Protein AF-A0A7K2MP38-F1 (afdb_monomer_lite)

Secondary structure (DSSP, 8-state):
--TTHHHHHHHHHHHHHHTT---------HHHHHHHHTTT--S-------GGGG---HHHHHHHHHSSHIIIIIS--TT-HHHHHHHHHHHHHHH---HHHHHHHHHHHHHHHHHH-SS--S----------TTTEES----SSSS---TTPEE-

pLDDT: mean 95.08, std 5.21, range [55.84, 98.88]

Foldseek 3Di:
DFPCLVVCPVVVQVVCVVVPHHDDDDDDDPVVVVVCQLVVNDDDDDGDDFQCVVPDDLLSVCCVCLNPDNCVRGLVVPPDPLSVLLVVLSVVLVVDPDPVVSVVSSVVSVVSCVVVPSDDDPDDDADDDDDDPQQKPPFDDDRTPDGDCVVIDGD

Structure (mmCIF, N/CA/C/O backbone):
data_AF-A0A7K2MP38-F1
#
_entry.id   AF-A0A7K2MP38-F1
#
loop_
_atom_site.group_PDB
_atom_site.id
_atom_site.type_symbol
_atom_site.label_atom_id
_atom_site.label_alt_id
_atom_site.label_comp_id
_atom_site.label_asym_id
_atom_site.label_entity_id
_atom_site.label_seq_id
_atom_site.pdbx_PDB_ins_code
_atom_site.Cartn_x
_atom_site.Cartn_y
_atom_site.Cartn_z
_atom_site.occupancy
_atom_site.B_iso_or_equiv
_atom_site.auth_seq_id
_atom_site.auth_comp_id
_atom_site.auth_asym_id
_atom_site.auth_atom_id
_atom_site.pdbx_PDB_model_num
ATOM 1 N N . ASP A 1 1 ? -3.062 -3.149 -18.216 1.00 55.84 1 ASP A N 1
ATOM 2 C CA . ASP A 1 1 ? -2.591 -3.907 -17.043 1.00 55.84 1 ASP A CA 1
ATOM 3 C C . ASP A 1 1 ? -3.648 -4.092 -15.947 1.00 55.84 1 ASP A C 1
ATOM 5 O O . ASP A 1 1 ? -3.581 -5.069 -15.226 1.00 55.84 1 ASP A O 1
ATOM 9 N N . ASN A 1 2 ? -4.683 -3.245 -15.848 1.00 67.12 2 ASN A N 1
ATOM 10 C CA . ASN A 1 2 ? -5.680 -3.345 -14.761 1.00 67.12 2 ASN A CA 1
ATOM 11 C C . ASN A 1 2 ? -6.979 -4.084 -15.148 1.00 67.12 2 ASN A C 1
ATOM 13 O O . ASN A 1 2 ? -7.933 -4.102 -14.379 1.00 67.12 2 ASN A O 1
ATOM 17 N N . GLY A 1 3 ? -7.046 -4.667 -16.352 1.00 77.25 3 GLY A N 1
ATOM 18 C CA . GLY A 1 3 ? -8.266 -5.297 -16.881 1.00 77.25 3 GLY A CA 1
ATOM 19 C C . GLY A 1 3 ? -8.730 -6.519 -16.086 1.00 77.25 3 GLY A C 1
ATOM 20 O O . GLY A 1 3 ? -9.930 -6.697 -15.917 1.00 77.25 3 GLY A O 1
ATOM 21 N N . TRP A 1 4 ? -7.787 -7.275 -15.515 1.00 86.31 4 TRP A N 1
ATOM 22 C CA . TRP A 1 4 ? -8.050 -8.468 -14.699 1.00 86.31 4 TRP A CA 1
ATOM 23 C C . TRP A 1 4 ? -8.882 -8.177 -13.441 1.00 86.31 4 TRP A C 1
ATOM 25 O O . TRP A 1 4 ? -9.513 -9.080 -12.902 1.00 86.31 4 TRP A O 1
ATOM 35 N N . VAL A 1 5 ? -8.932 -6.918 -12.984 1.00 86.38 5 VAL A N 1
ATOM 36 C CA . VAL A 1 5 ? -9.778 -6.510 -11.850 1.00 86.38 5 VAL A CA 1
ATOM 37 C C . VAL A 1 5 ? -11.259 -6.738 -12.167 1.00 86.38 5 VAL A C 1
ATOM 39 O O . VAL A 1 5 ? -12.026 -7.143 -11.297 1.00 86.38 5 VAL A O 1
ATOM 42 N N . LYS A 1 6 ? -11.659 -6.555 -13.432 1.00 86.38 6 LYS A N 1
ATOM 43 C CA . LYS A 1 6 ? -13.030 -6.827 -13.884 1.00 86.38 6 LYS A CA 1
ATOM 44 C C . LYS A 1 6 ? -13.379 -8.313 -13.827 1.00 86.38 6 LYS A C 1
ATOM 46 O O . LYS A 1 6 ? -14.544 -8.634 -13.627 1.00 86.38 6 LYS A O 1
ATOM 51 N N . ASP A 1 7 ? -12.383 -9.184 -13.964 1.00 90.25 7 ASP A N 1
ATOM 52 C CA . ASP A 1 7 ? -12.567 -10.635 -13.940 1.00 90.25 7 ASP A CA 1
ATOM 53 C C . ASP A 1 7 ? -12.664 -11.167 -12.500 1.00 90.25 7 ASP A C 1
ATOM 55 O O . ASP A 1 7 ? -13.377 -12.134 -12.248 1.00 90.25 7 ASP A O 1
ATOM 59 N N . ILE A 1 8 ? -11.997 -10.519 -11.532 1.00 91.94 8 ILE A N 1
ATOM 60 C CA . ILE A 1 8 ? -12.050 -10.923 -10.114 1.00 91.94 8 ILE A CA 1
ATOM 61 C C . ILE A 1 8 ? -13.222 -10.310 -9.337 1.00 91.94 8 ILE A C 1
ATOM 63 O O . ILE A 1 8 ? -13.670 -10.899 -8.356 1.00 91.94 8 ILE A O 1
ATOM 67 N N . ALA A 1 9 ? -13.738 -9.146 -9.746 1.00 92.94 9 ALA A N 1
ATOM 68 C CA . ALA A 1 9 ? -14.809 -8.462 -9.017 1.00 92.94 9 ALA A CA 1
ATOM 69 C C . ALA A 1 9 ? -16.097 -9.309 -8.870 1.00 92.94 9 ALA A C 1
ATOM 71 O O . ALA A 1 9 ? -16.656 -9.328 -7.770 1.00 92.94 9 ALA A O 1
ATOM 72 N N . PRO A 1 10 ? -16.554 -10.067 -9.893 1.00 94.94 10 PRO A N 1
ATOM 73 C CA . PRO A 1 10 ? -17.668 -11.003 -9.738 1.00 94.94 10 PRO A CA 1
ATOM 74 C C . PRO A 1 10 ? -17.406 -12.091 -8.691 1.00 94.94 10 PRO A C 1
ATOM 76 O O . PRO A 1 10 ? -18.291 -12.374 -7.892 1.00 94.94 10 PRO A O 1
ATOM 79 N N . LEU A 1 11 ? -16.183 -12.631 -8.621 1.00 95.75 11 LEU A N 1
ATOM 80 C CA . LEU A 1 11 ? -15.812 -13.667 -7.646 1.00 95.75 11 LEU A CA 1
ATOM 81 C C . LEU A 1 11 ? -15.851 -13.141 -6.204 1.00 95.75 11 LEU A C 1
ATOM 83 O O . LEU A 1 11 ? -16.293 -13.844 -5.293 1.00 95.75 11 LEU A O 1
ATOM 87 N N . ILE A 1 12 ? -15.421 -11.891 -5.991 1.00 95.44 12 ILE A N 1
ATOM 88 C CA . ILE A 1 12 ? -15.531 -11.218 -4.687 1.00 95.44 12 ILE A CA 1
ATOM 89 C C . ILE A 1 12 ? -17.006 -11.063 -4.305 1.00 95.44 12 ILE A C 1
ATOM 91 O O . ILE A 1 12 ? -17.394 -11.450 -3.204 1.00 95.44 12 ILE A O 1
ATOM 95 N N . LYS A 1 13 ? -17.841 -10.567 -5.230 1.00 96.31 13 LYS A N 1
ATOM 96 C CA . LYS A 1 13 ? -19.287 -10.426 -5.010 1.00 96.31 13 LYS A CA 1
ATOM 97 C C . LYS A 1 13 ? -19.950 -11.765 -4.670 1.00 96.31 13 LYS A C 1
ATOM 99 O O . LYS A 1 13 ? -20.747 -11.823 -3.741 1.00 96.31 13 LYS A O 1
ATOM 104 N N . GLU A 1 14 ? -19.640 -12.829 -5.406 1.00 96.94 14 GLU A N 1
ATOM 105 C CA . GLU A 1 14 ? -20.179 -14.171 -5.151 1.00 96.94 14 GLU A CA 1
ATOM 106 C C . GLU A 1 14 ? -19.773 -14.690 -3.767 1.00 96.94 14 GLU A C 1
ATOM 108 O O . GLU A 1 14 ? -20.604 -15.227 -3.034 1.00 96.94 14 GLU A O 1
ATOM 113 N N . SER A 1 15 ? -18.517 -14.466 -3.374 1.00 97.31 15 SER A N 1
ATOM 114 C CA . SER A 1 15 ? -18.005 -14.862 -2.057 1.00 97.31 15 SER A CA 1
ATOM 115 C C . SER A 1 15 ? -18.685 -14.098 -0.915 1.00 97.31 15 SER A C 1
ATOM 117 O O . SER A 1 15 ? -19.000 -14.683 0.117 1.00 97.31 15 SER A O 1
ATOM 119 N N . TRP A 1 16 ? -18.957 -12.804 -1.100 1.00 97.62 16 TRP A N 1
ATOM 120 C CA . TRP A 1 16 ? -19.726 -11.992 -0.152 1.00 97.62 16 TRP A CA 1
ATOM 121 C C . TRP A 1 16 ? -21.186 -12.440 -0.053 1.00 97.62 16 TRP A C 1
ATOM 123 O O . TRP A 1 16 ? -21.701 -12.615 1.053 1.00 97.62 16 TRP A O 1
ATOM 133 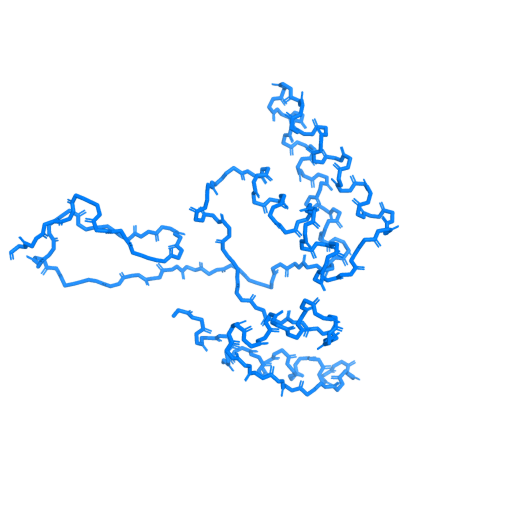N N . ALA A 1 17 ? -21.828 -12.735 -1.186 1.00 97.88 17 ALA A N 1
ATOM 134 C CA . ALA A 1 17 ? -23.193 -13.252 -1.200 1.00 97.88 17 ALA A CA 1
ATOM 135 C C . ALA A 1 17 ? -23.307 -14.584 -0.437 1.00 97.88 17 ALA A C 1
ATOM 137 O O . ALA A 1 17 ? -24.279 -14.797 0.289 1.00 97.88 17 ALA A O 1
ATOM 138 N N . ALA A 1 18 ? -22.292 -15.452 -0.528 1.00 98.25 18 ALA A N 1
ATOM 139 C CA . ALA A 1 18 ? -22.246 -16.725 0.194 1.00 98.25 18 ALA A CA 1
ATOM 140 C C . ALA A 1 18 ? -22.221 -16.575 1.729 1.00 98.25 18 ALA A C 1
ATOM 142 O O . ALA A 1 18 ? -22.606 -17.507 2.435 1.00 98.25 18 ALA A O 1
ATOM 143 N N . VAL A 1 19 ? -21.810 -15.412 2.246 1.00 97.81 19 VAL A N 1
ATOM 144 C CA . VAL A 1 19 ? -21.834 -15.080 3.683 1.00 97.81 19 VAL A CA 1
ATOM 145 C C . VAL A 1 19 ? -22.937 -14.077 4.046 1.00 97.81 19 VAL A C 1
ATOM 147 O O . VAL A 1 19 ? -22.951 -13.547 5.154 1.00 97.81 19 VAL A O 1
ATOM 150 N N . GLY A 1 20 ? -23.888 -13.837 3.136 1.00 98.00 20 GLY A N 1
ATOM 151 C CA . GLY A 1 20 ? -25.061 -12.994 3.379 1.00 98.00 20 GLY A CA 1
ATOM 152 C C . GLY A 1 20 ? -24.850 -11.496 3.150 1.00 98.00 20 GLY A C 1
ATOM 153 O O . GLY A 1 20 ? -25.692 -10.704 3.566 1.00 98.00 20 GLY A O 1
ATOM 154 N N . VAL A 1 21 ? -23.760 -11.095 2.490 1.00 97.88 21 VAL A N 1
ATOM 155 C CA . VAL A 1 21 ? -23.496 -9.701 2.109 1.00 97.88 21 VAL A CA 1
ATOM 156 C C . VAL A 1 21 ? -23.901 -9.496 0.649 1.00 97.88 21 VAL A C 1
ATOM 158 O O . VAL A 1 21 ? -23.240 -9.994 -0.262 1.00 97.88 21 VAL A O 1
ATOM 161 N N . ASP A 1 22 ? -24.995 -8.768 0.416 1.00 96.06 22 ASP A N 1
ATOM 162 C CA . ASP A 1 22 ? -25.403 -8.372 -0.936 1.00 96.06 22 ASP A CA 1
ATOM 163 C C . ASP A 1 22 ? -24.619 -7.138 -1.390 1.00 96.06 22 ASP A C 1
ATOM 165 O O . ASP A 1 22 ? -24.524 -6.146 -0.669 1.00 96.06 22 ASP A O 1
ATOM 169 N N . ALA A 1 23 ? -24.054 -7.202 -2.594 1.00 95.88 23 ALA A N 1
ATOM 170 C CA . ALA A 1 23 ? -23.222 -6.143 -3.143 1.00 95.88 23 ALA A CA 1
ATOM 171 C C . ALA A 1 23 ? -23.543 -5.876 -4.614 1.00 95.88 23 ALA A C 1
ATOM 173 O O . ALA A 1 23 ? -23.716 -6.782 -5.443 1.00 95.88 23 ALA A O 1
ATOM 174 N N . LYS A 1 24 ? -23.550 -4.593 -4.969 1.00 95.38 24 LYS A N 1
ATOM 175 C CA . LYS A 1 24 ? -23.654 -4.132 -6.351 1.00 95.38 24 LYS A CA 1
ATOM 176 C C . LYS A 1 24 ? -22.265 -3.777 -6.871 1.00 95.38 24 LYS A C 1
ATOM 178 O O . LYS A 1 24 ? -21.532 -3.034 -6.234 1.00 95.38 24 LYS A O 1
ATOM 183 N N . LEU A 1 25 ? -21.923 -4.287 -8.053 1.00 94.38 25 LEU A N 1
ATOM 184 C CA . LEU A 1 25 ? -20.697 -3.881 -8.731 1.00 94.38 25 LEU A CA 1
ATOM 185 C C . LEU A 1 25 ? -20.913 -2.536 -9.423 1.00 94.38 25 LEU A C 1
ATOM 187 O O . LEU A 1 25 ? -21.834 -2.393 -10.229 1.00 94.38 25 LEU A O 1
ATOM 191 N N . ASP A 1 26 ? -20.022 -1.595 -9.139 1.00 92.06 26 ASP A N 1
ATOM 192 C CA . ASP A 1 26 ? -19.814 -0.384 -9.921 1.00 92.06 26 ASP A CA 1
ATOM 193 C C . ASP A 1 26 ? -18.360 -0.380 -10.402 1.00 92.06 26 ASP A C 1
ATOM 195 O O . ASP A 1 26 ? -17.424 -0.310 -9.608 1.00 92.06 26 ASP A O 1
ATOM 199 N N . ILE A 1 27 ? -18.167 -0.583 -11.705 1.00 90.19 27 ILE A N 1
ATOM 200 C CA . ILE A 1 27 ? -16.846 -0.762 -12.311 1.00 90.19 27 ILE A CA 1
ATOM 201 C C . ILE A 1 27 ? -16.599 0.403 -13.256 1.00 90.19 27 ILE A C 1
ATOM 203 O O . ILE A 1 27 ? -17.150 0.449 -14.359 1.00 90.19 27 ILE A O 1
ATOM 207 N N . GLN A 1 28 ? -15.693 1.293 -12.863 1.00 89.31 28 GLN A N 1
ATOM 208 C CA . GLN A 1 28 ? -15.353 2.481 -13.638 1.00 89.31 28 GLN A CA 1
ATOM 209 C C . GLN A 1 28 ? -13.874 2.513 -14.048 1.00 89.31 28 GLN A C 1
ATOM 211 O O . GLN A 1 28 ? -13.058 1.673 -13.660 1.00 89.31 28 GLN A O 1
ATOM 216 N N . GLN A 1 29 ? -13.510 3.481 -14.892 1.00 89.44 29 GLN A N 1
ATOM 217 C CA . GLN A 1 29 ? -12.101 3.784 -15.150 1.00 89.44 29 GLN A CA 1
ATOM 218 C C . GLN A 1 29 ? -11.480 4.480 -13.934 1.00 89.44 29 GLN A C 1
ATOM 220 O O . GLN A 1 29 ? -12.155 5.235 -13.243 1.00 89.44 29 GLN A O 1
ATOM 225 N N . SER A 1 30 ? -10.176 4.278 -13.712 1.00 89.44 30 SER A N 1
ATOM 226 C CA . SER A 1 30 ? -9.480 4.727 -12.495 1.00 89.44 30 SER A CA 1
ATOM 227 C C . SER A 1 30 ? -9.704 6.203 -12.150 1.00 89.44 30 SER A C 1
ATOM 229 O O . SER A 1 30 ? -9.912 6.509 -10.983 1.00 89.44 30 SER A O 1
ATOM 231 N N . ALA A 1 31 ? -9.667 7.106 -13.135 1.00 90.81 31 ALA A N 1
ATOM 232 C CA . ALA A 1 31 ? -9.841 8.538 -12.891 1.00 90.81 31 ALA A CA 1
ATOM 233 C C . ALA A 1 31 ? -11.250 8.874 -12.375 1.00 90.81 31 ALA A C 1
ATOM 235 O O . ALA A 1 31 ? -11.380 9.613 -11.407 1.00 90.81 31 ALA A O 1
ATOM 236 N N . ALA A 1 32 ? -12.287 8.294 -12.990 1.00 92.12 32 ALA A N 1
ATOM 237 C CA . ALA A 1 32 ? -13.669 8.470 -12.550 1.00 92.12 32 ALA A CA 1
ATOM 238 C C . ALA A 1 32 ? -13.893 7.832 -11.172 1.00 92.12 32 ALA A C 1
ATOM 240 O O . ALA A 1 32 ? -14.444 8.472 -10.286 1.00 92.12 32 ALA A O 1
ATOM 241 N N . GLN A 1 33 ? -13.355 6.625 -10.957 1.00 92.44 33 GLN A N 1
ATOM 242 C CA . GLN A 1 33 ? -13.463 5.945 -9.670 1.00 92.44 33 GLN A CA 1
ATOM 243 C C . GLN A 1 33 ? -12.864 6.793 -8.540 1.00 92.44 33 GLN A C 1
ATOM 245 O O . GLN A 1 33 ? -13.547 7.053 -7.560 1.00 92.44 33 GLN A O 1
ATOM 250 N N . TYR A 1 34 ? -11.616 7.263 -8.667 1.00 92.75 34 TYR A N 1
ATOM 251 C CA . TYR A 1 34 ? -10.993 8.058 -7.601 1.00 92.75 34 TYR A CA 1
ATOM 252 C C . TYR A 1 34 ? -11.652 9.424 -7.396 1.00 92.75 34 TYR A C 1
ATOM 254 O O . TYR A 1 34 ? -11.620 9.918 -6.275 1.00 92.75 34 TYR A O 1
ATOM 262 N N . ALA A 1 35 ? -12.299 10.001 -8.415 1.00 93.38 35 ALA A N 1
ATOM 263 C CA . ALA A 1 35 ? -13.085 11.219 -8.234 1.00 93.38 35 ALA A CA 1
ATOM 264 C C . ALA A 1 35 ? -14.256 11.010 -7.256 1.00 93.38 35 ALA A C 1
ATOM 266 O O . ALA A 1 35 ? -14.541 11.905 -6.466 1.00 93.38 35 ALA A O 1
ATOM 267 N N . GLU A 1 36 ? -14.896 9.836 -7.271 1.00 92.31 36 GLU A N 1
ATOM 268 C CA . GLU A 1 36 ? -15.942 9.456 -6.309 1.00 92.31 36 GLU A CA 1
ATOM 269 C C . GLU A 1 36 ? -15.357 9.067 -4.941 1.00 92.31 36 GLU A C 1
ATOM 271 O O . GLU A 1 36 ? -15.860 9.495 -3.902 1.00 92.31 36 GLU A O 1
ATOM 276 N N . ILE A 1 37 ? -14.255 8.303 -4.920 1.00 92.31 37 ILE A N 1
ATOM 277 C CA . ILE A 1 37 ? -13.583 7.893 -3.670 1.00 92.31 37 ILE A CA 1
ATOM 278 C C . ILE A 1 37 ? -13.101 9.102 -2.871 1.00 92.31 37 ILE A C 1
ATOM 280 O O . ILE A 1 37 ? -13.305 9.151 -1.662 1.00 92.31 37 ILE A O 1
ATOM 284 N N . ASP A 1 38 ? -12.494 10.088 -3.532 1.00 93.19 38 ASP A N 1
ATOM 285 C CA . ASP A 1 38 ? -11.970 11.287 -2.872 1.00 93.19 38 ASP A CA 1
ATOM 286 C C . ASP A 1 38 ? -13.111 12.193 -2.334 1.00 93.19 38 ASP A C 1
ATOM 288 O O . ASP A 1 38 ? -12.860 13.094 -1.533 1.00 93.19 38 ASP A O 1
ATOM 292 N N . GLN A 1 39 ? -14.368 11.936 -2.729 1.00 92.56 39 GLN A N 1
ATOM 293 C CA . GLN A 1 39 ? -15.582 12.541 -2.158 1.00 92.56 39 GLN A CA 1
ATOM 294 C C . GLN A 1 39 ? -16.215 11.692 -1.039 1.00 92.56 39 GLN A C 1
ATOM 296 O O . GLN A 1 39 ? -17.171 12.134 -0.406 1.00 92.56 39 GLN A O 1
ATOM 301 N N . GLY A 1 40 ? -15.693 10.489 -0.778 1.00 90.44 40 GLY A N 1
ATOM 302 C CA . GLY A 1 40 ? -16.264 9.534 0.173 1.00 90.44 40 GLY A CA 1
ATOM 303 C C . GLY A 1 40 ? -17.480 8.766 -0.357 1.00 90.44 40 GLY A C 1
ATOM 304 O O . GLY A 1 40 ? -18.176 8.127 0.428 1.00 90.44 40 GLY A O 1
ATOM 305 N N . ASN A 1 41 ? -17.744 8.795 -1.668 1.00 91.31 41 ASN A N 1
ATOM 306 C CA . ASN A 1 41 ? -18.914 8.160 -2.287 1.00 91.31 41 ASN A CA 1
ATOM 307 C C . ASN A 1 41 ? -18.680 6.666 -2.573 1.00 91.31 41 ASN A C 1
ATOM 309 O O . ASN A 1 41 ? -18.757 6.216 -3.717 1.00 91.31 41 ASN A O 1
ATOM 313 N N . PHE A 1 42 ? -18.356 5.879 -1.548 1.00 93.50 42 PHE A N 1
ATOM 314 C CA . PHE A 1 42 ? -18.182 4.432 -1.676 1.00 93.50 42 PHE A CA 1
ATOM 315 C C . PHE A 1 42 ? -18.343 3.712 -0.336 1.00 93.50 42 PHE A C 1
ATOM 317 O O . PHE A 1 42 ? -18.219 4.310 0.728 1.00 93.50 42 PHE A O 1
ATOM 324 N N . GLU A 1 43 ? -18.571 2.402 -0.410 1.00 93.81 43 GLU A N 1
ATOM 325 C CA . GLU A 1 43 ? -18.635 1.518 0.761 1.00 93.81 43 GLU A CA 1
ATOM 326 C C . GLU A 1 43 ? -17.416 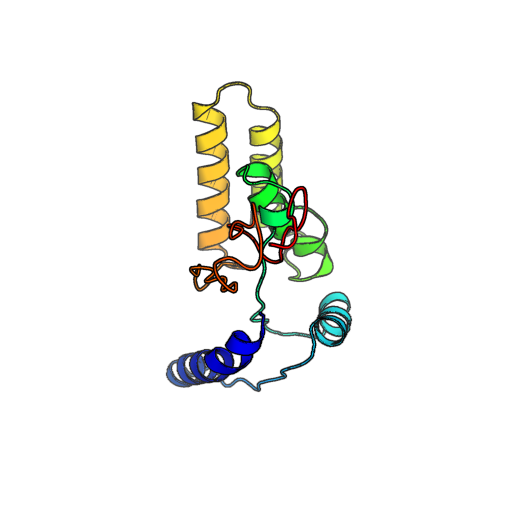0.588 0.817 1.00 93.81 43 GLU A C 1
ATOM 328 O O . GLU A 1 43 ? -16.809 0.401 1.867 1.00 93.81 43 GLU A O 1
ATOM 333 N N . ALA A 1 44 ? -17.015 0.040 -0.334 1.00 94.06 44 ALA A N 1
ATOM 334 C CA . ALA A 1 44 ? -15.816 -0.773 -0.488 1.00 94.06 44 ALA A CA 1
ATOM 335 C C . ALA A 1 44 ? -15.217 -0.599 -1.889 1.00 94.06 44 ALA A C 1
ATOM 337 O O . ALA A 1 44 ? -15.932 -0.329 -2.855 1.00 94.06 44 ALA A O 1
ATOM 338 N N . LEU A 1 45 ? -13.899 -0.775 -2.008 1.00 94.44 45 LEU A N 1
ATOM 339 C CA . LEU A 1 45 ? -13.176 -0.666 -3.273 1.00 94.44 45 LEU A CA 1
ATOM 340 C C . LEU A 1 45 ? -12.182 -1.819 -3.428 1.00 94.44 45 LEU A C 1
ATOM 342 O O . LEU A 1 45 ? -11.285 -1.990 -2.607 1.00 94.44 45 LEU A O 1
ATOM 346 N N . ALA A 1 46 ? -12.283 -2.542 -4.543 1.00 93.94 46 ALA A N 1
ATOM 347 C CA . ALA A 1 46 ? -11.227 -3.423 -5.025 1.00 93.94 46 ALA A CA 1
ATOM 348 C C . ALA A 1 46 ? -10.464 -2.712 -6.151 1.00 93.94 46 ALA A C 1
ATOM 350 O O . ALA A 1 46 ? -11.015 -2.458 -7.223 1.00 93.94 46 ALA A O 1
ATOM 351 N N . ALA A 1 47 ? -9.196 -2.382 -5.910 1.00 94.19 47 ALA A N 1
ATOM 352 C CA . ALA A 1 47 ? -8.354 -1.671 -6.866 1.00 94.19 47 ALA A CA 1
ATOM 353 C C . ALA A 1 47 ? -6.931 -2.255 -6.901 1.00 94.19 47 ALA A C 1
ATOM 355 O O . ALA A 1 47 ? -6.447 -2.759 -5.886 1.00 94.19 47 ALA A O 1
ATOM 356 N N . PRO A 1 48 ? -6.237 -2.189 -8.050 1.00 94.50 48 PRO A N 1
ATOM 357 C CA . PRO A 1 48 ? -4.824 -2.523 -8.121 1.00 94.50 48 PRO A CA 1
ATOM 358 C C . PRO A 1 48 ? -3.985 -1.363 -7.567 1.00 94.50 48 PRO A C 1
ATOM 360 O O . PRO A 1 48 ? -4.329 -0.195 -7.749 1.00 94.50 48 PRO A O 1
ATOM 363 N N . GLY A 1 49 ? -2.849 -1.676 -6.949 1.00 95.12 49 GLY A N 1
ATOM 364 C CA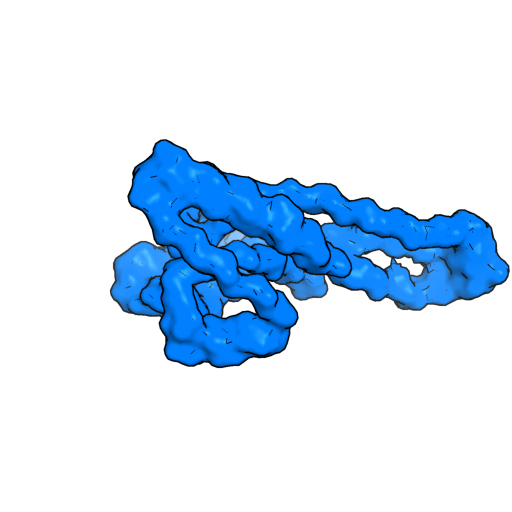 . GLY A 1 49 ? -1.906 -0.679 -6.450 1.00 95.12 49 GLY A CA 1
ATOM 365 C C . GLY A 1 49 ? -0.488 -1.233 -6.406 1.00 95.12 49 GLY A C 1
ATOM 366 O O . GLY A 1 49 ? -0.287 -2.378 -6.012 1.00 95.12 49 GLY A O 1
ATOM 367 N N . ASP A 1 50 ? 0.480 -0.425 -6.835 1.00 97.06 50 ASP A N 1
ATOM 368 C CA . ASP A 1 50 ? 1.899 -0.783 -6.854 1.00 97.06 50 ASP A CA 1
ATOM 369 C C . ASP A 1 50 ? 2.766 0.451 -6.547 1.00 97.06 50 ASP A C 1
ATOM 371 O O . ASP A 1 50 ? 3.222 1.132 -7.467 1.00 97.06 50 ASP A O 1
ATOM 375 N N . PRO A 1 51 ? 2.984 0.786 -5.262 1.00 97.62 51 PRO A N 1
ATOM 376 C CA . PRO A 1 51 ? 3.885 1.873 -4.895 1.00 97.62 51 PRO A CA 1
ATOM 377 C C . PRO A 1 51 ? 5.365 1.531 -5.094 1.00 97.62 51 PRO A C 1
ATOM 379 O O . PRO A 1 51 ? 6.204 2.420 -4.960 1.00 97.62 51 PRO A O 1
ATOM 382 N N . SER A 1 52 ? 5.711 0.289 -5.462 1.00 97.50 52 SER A N 1
ATOM 383 C CA . SER A 1 52 ? 7.113 -0.099 -5.646 1.00 97.50 52 SER A CA 1
ATOM 384 C C . SER A 1 52 ? 7.783 0.584 -6.842 1.00 97.50 52 SER A C 1
ATOM 386 O O . SER A 1 52 ? 9.010 0.640 -6.920 1.00 97.50 52 SER A O 1
ATOM 388 N N . VAL A 1 53 ? 6.991 1.214 -7.721 1.00 96.81 53 VAL A N 1
ATOM 389 C CA . VAL A 1 53 ? 7.477 2.134 -8.763 1.00 96.81 53 VAL A CA 1
ATOM 390 C C . VAL A 1 53 ? 8.301 3.302 -8.202 1.00 96.81 53 VAL A C 1
ATOM 392 O O . VAL A 1 53 ? 9.105 3.872 -8.935 1.00 96.81 53 VAL A O 1
ATOM 395 N N . PHE A 1 54 ? 8.120 3.658 -6.924 1.00 96.94 54 PHE A N 1
ATOM 396 C CA . PHE A 1 54 ? 8.858 4.736 -6.256 1.00 96.94 54 PHE A CA 1
ATOM 397 C C . PHE A 1 54 ? 10.076 4.242 -5.459 1.00 96.94 54 PHE A C 1
ATOM 399 O O . PHE A 1 54 ? 10.909 5.054 -5.063 1.00 96.94 54 PHE A O 1
ATOM 406 N N . GLY A 1 55 ? 10.196 2.934 -5.229 1.00 96.12 55 GLY A N 1
ATOM 407 C CA . GLY A 1 55 ? 11.226 2.329 -4.388 1.00 96.12 55 GLY A CA 1
ATOM 408 C C . GLY A 1 55 ? 10.712 1.074 -3.685 1.00 96.12 55 GLY A C 1
ATOM 409 O O . GLY A 1 55 ? 9.511 0.852 -3.592 1.00 96.12 55 GLY A O 1
ATOM 410 N N . ASN A 1 56 ? 11.626 0.230 -3.207 1.00 95.38 56 ASN A N 1
ATOM 411 C CA . ASN A 1 56 ? 11.285 -1.070 -2.615 1.00 95.38 56 ASN A CA 1
ATOM 412 C C . ASN A 1 56 ? 11.661 -1.177 -1.127 1.00 95.38 56 ASN A C 1
ATOM 414 O O . ASN A 1 56 ? 11.845 -2.278 -0.608 1.00 95.38 56 ASN A O 1
ATOM 418 N N . ASP A 1 57 ? 11.844 -0.049 -0.440 1.00 96.00 57 ASP A N 1
ATOM 419 C CA . ASP A 1 57 ? 12.029 -0.047 1.007 1.00 96.00 57 ASP A CA 1
ATOM 420 C C . ASP A 1 57 ? 10.679 -0.181 1.729 1.00 96.00 57 ASP A C 1
ATOM 422 O O . ASP A 1 57 ? 9.647 0.320 1.282 1.00 96.00 57 ASP A O 1
ATOM 426 N N . ALA A 1 58 ? 10.680 -0.896 2.857 1.00 97.00 58 ALA A N 1
ATOM 427 C CA . ALA A 1 58 ? 9.454 -1.197 3.591 1.00 97.00 58 ALA A CA 1
ATOM 428 C C . ALA A 1 58 ? 8.752 0.068 4.109 1.00 97.00 58 ALA A C 1
ATOM 430 O O . ALA A 1 58 ? 7.523 0.112 4.131 1.00 97.00 58 ALA A O 1
ATOM 431 N N . ASP A 1 59 ? 9.516 1.092 4.498 1.00 98.00 59 ASP A N 1
ATOM 432 C CA . ASP A 1 59 ? 8.958 2.335 5.029 1.00 98.00 59 ASP A CA 1
ATOM 433 C C . ASP A 1 59 ? 8.154 3.081 3.960 1.00 98.00 59 ASP A C 1
ATOM 435 O O . ASP A 1 59 ? 7.002 3.436 4.203 1.00 98.00 59 ASP A O 1
ATOM 439 N N . LEU A 1 60 ? 8.703 3.228 2.751 1.00 98.31 60 LEU A N 1
ATOM 440 C CA . LEU A 1 60 ? 8.012 3.808 1.600 1.00 98.31 60 LEU A CA 1
ATOM 441 C C . LEU A 1 60 ? 6.724 3.055 1.272 1.00 98.31 60 LEU A C 1
ATOM 443 O O . LEU A 1 60 ? 5.667 3.677 1.135 1.00 98.31 60 LEU A O 1
ATOM 447 N N . LEU A 1 61 ? 6.792 1.725 1.158 1.00 98.38 61 LEU A N 1
ATOM 448 C CA . LEU A 1 61 ? 5.635 0.909 0.775 1.00 98.38 61 LEU A CA 1
ATOM 449 C C . LEU A 1 61 ? 4.514 0.988 1.822 1.00 98.38 61 LEU A C 1
ATOM 451 O O . LEU A 1 61 ? 3.344 1.124 1.460 1.00 98.38 61 LEU A O 1
ATOM 455 N N . LEU A 1 62 ? 4.863 0.954 3.114 1.00 98.44 62 LEU A N 1
ATOM 456 C CA . LEU A 1 62 ? 3.899 1.101 4.205 1.00 98.44 62 LEU A CA 1
ATOM 457 C C . LEU A 1 62 ? 3.325 2.522 4.255 1.00 98.44 62 LEU A C 1
ATOM 459 O O . LEU A 1 62 ? 2.110 2.700 4.339 1.00 98.44 62 LEU A O 1
ATOM 463 N N . ARG A 1 63 ? 4.170 3.554 4.172 1.00 98.44 63 ARG A N 1
ATOM 464 C CA . ARG A 1 63 ? 3.719 4.950 4.252 1.00 98.44 63 ARG A CA 1
ATOM 465 C C . ARG A 1 63 ? 2.812 5.337 3.096 1.00 98.44 63 ARG A C 1
ATOM 467 O O . ARG A 1 63 ? 1.887 6.109 3.328 1.00 98.44 63 ARG A O 1
ATOM 474 N N . TRP A 1 64 ? 3.023 4.788 1.897 1.00 98.56 64 TRP A N 1
ATOM 475 C CA . TRP A 1 64 ? 2.167 5.076 0.746 1.00 98.56 64 TRP A CA 1
ATOM 476 C C . TRP A 1 64 ? 0.685 4.837 1.051 1.00 98.56 64 TRP A C 1
ATOM 478 O O . TRP A 1 64 ? -0.134 5.714 0.785 1.00 98.56 64 TRP A O 1
ATOM 488 N N . PHE A 1 65 ? 0.336 3.684 1.634 1.00 98.38 65 PHE A N 1
ATOM 489 C CA . PHE A 1 65 ? -1.060 3.345 1.923 1.00 98.38 65 PHE A CA 1
ATOM 490 C C . PHE A 1 65 ? -1.506 3.668 3.343 1.00 98.38 65 PHE A C 1
ATOM 492 O O . PHE A 1 65 ? -2.700 3.881 3.531 1.00 98.38 65 PHE A O 1
ATOM 499 N N . TYR A 1 66 ? -0.604 3.717 4.326 1.00 98.50 66 TYR A N 1
ATOM 500 C CA . TYR A 1 66 ? -0.967 3.767 5.750 1.00 98.50 66 TYR A CA 1
ATOM 501 C C . TYR A 1 66 ? -0.536 5.049 6.471 1.00 98.50 66 TYR A C 1
ATOM 503 O O . TYR A 1 66 ? -0.655 5.136 7.694 1.00 98.50 66 TYR A O 1
ATOM 511 N N . TYR A 1 67 ? -0.064 6.066 5.744 1.00 98.06 67 TYR A N 1
ATOM 512 C CA . TYR A 1 67 ? 0.300 7.360 6.319 1.00 98.06 67 TYR A CA 1
ATOM 513 C C . TYR A 1 67 ? -0.186 8.523 5.441 1.00 98.06 67 TYR A C 1
ATOM 515 O O . TYR A 1 67 ? 0.078 8.578 4.244 1.00 98.06 67 TYR A O 1
ATOM 523 N N . GLY A 1 68 ? -0.860 9.507 6.040 1.00 97.00 68 GLY A N 1
ATOM 524 C CA . GLY A 1 68 ? -1.255 10.733 5.343 1.00 97.00 68 GLY A CA 1
ATOM 525 C C . GLY A 1 68 ? -2.471 10.547 4.433 1.00 97.00 68 GLY A C 1
ATOM 526 O O . GLY A 1 68 ? -3.525 10.126 4.894 1.00 97.00 68 GLY A O 1
ATOM 527 N N . PHE A 1 69 ? -2.355 10.909 3.152 1.00 96.12 69 PHE A N 1
ATOM 528 C CA . PHE A 1 69 ? -3.510 11.142 2.272 1.00 96.12 69 PHE A CA 1
ATOM 529 C C . PHE A 1 69 ? -4.460 9.942 2.134 1.00 96.12 69 PHE A C 1
ATOM 531 O O . PHE A 1 69 ? -5.669 10.105 2.242 1.00 96.12 69 PHE A O 1
ATOM 538 N N . TRP A 1 70 ? -3.944 8.729 1.924 1.00 97.44 70 TRP A N 1
ATOM 539 C CA . TRP A 1 70 ? -4.788 7.542 1.745 1.00 97.44 70 TRP A CA 1
ATOM 540 C C . TRP A 1 70 ? -5.695 7.240 2.955 1.00 97.44 70 TRP A C 1
ATOM 542 O O . TRP A 1 70 ? -6.916 7.228 2.776 1.00 97.44 70 TRP A O 1
ATOM 552 N N . PRO A 1 71 ? -5.167 7.048 4.181 1.00 97.19 71 PRO A N 1
ATOM 553 C CA . PRO A 1 71 ? -6.013 6.822 5.353 1.00 97.19 71 PRO A CA 1
ATOM 554 C C . PRO A 1 71 ? -6.868 8.031 5.719 1.00 97.19 71 PRO A C 1
ATOM 556 O O . PRO A 1 71 ? -7.936 7.865 6.306 1.00 97.19 71 PRO A O 1
ATOM 559 N N . GLU A 1 72 ? -6.413 9.246 5.403 1.00 95.75 72 GLU A N 1
ATOM 560 C CA . GLU A 1 72 ? -7.098 10.462 5.836 1.00 95.75 72 GLU A CA 1
ATOM 561 C C . GLU A 1 72 ? -8.215 10.932 4.914 1.00 95.75 72 GLU A C 1
ATOM 563 O O . GLU A 1 72 ? -9.190 11.503 5.402 1.00 95.75 72 GLU A O 1
ATOM 568 N N . ASN A 1 73 ? -8.077 10.698 3.612 1.00 94.25 73 ASN A N 1
ATOM 569 C CA . ASN A 1 73 ? -8.949 11.274 2.595 1.00 94.25 73 ASN A CA 1
ATOM 570 C C . ASN A 1 73 ? -9.618 10.231 1.699 1.00 94.25 73 ASN A C 1
ATOM 572 O O . ASN A 1 73 ? -10.551 10.593 0.995 1.00 94.25 73 ASN A O 1
ATOM 576 N N . ARG A 1 74 ? -9.170 8.966 1.711 1.00 95.25 74 ARG A N 1
ATOM 577 C CA . ARG A 1 74 ? -9.769 7.910 0.879 1.00 95.25 74 ARG A CA 1
ATOM 578 C C . ARG A 1 74 ? -10.576 6.923 1.691 1.00 95.25 74 ARG A C 1
ATOM 580 O O . ARG A 1 74 ? -11.788 6.909 1.573 1.00 95.25 74 ARG A O 1
ATOM 587 N N . TYR A 1 75 ? -9.936 6.120 2.535 1.00 95.69 75 TYR A N 1
ATOM 588 C CA . TYR A 1 75 ? -10.627 5.031 3.242 1.00 95.69 75 TYR A CA 1
ATOM 589 C C . TYR A 1 75 ? -11.043 5.357 4.681 1.00 95.69 75 TYR A C 1
ATOM 591 O O . TYR A 1 75 ? -11.383 4.464 5.448 1.00 95.69 75 TYR A O 1
ATOM 599 N N . GLY A 1 76 ? -11.053 6.645 5.044 1.00 92.75 76 GLY A N 1
ATOM 600 C CA . GLY A 1 76 ? -11.737 7.130 6.248 1.00 92.75 76 GLY A CA 1
ATOM 601 C C . GLY A 1 76 ? -11.174 6.627 7.580 1.00 92.75 76 GLY A C 1
ATOM 602 O O . GLY A 1 76 ? -11.873 6.654 8.586 1.00 92.75 76 GLY A O 1
ATOM 603 N N . TRP A 1 77 ? -9.915 6.190 7.625 1.00 96.69 77 TRP A N 1
ATOM 604 C CA . TRP A 1 77 ? -9.296 5.623 8.832 1.00 96.69 77 TRP A CA 1
ATOM 605 C C . TRP A 1 77 ? -8.741 6.687 9.792 1.00 96.69 77 TRP A C 1
ATOM 607 O O . TRP A 1 77 ? -8.233 6.382 10.874 1.00 96.69 77 TRP A O 1
ATOM 617 N N . LYS A 1 78 ? -8.846 7.968 9.418 1.00 95.81 78 LYS A N 1
ATOM 618 C CA . LYS A 1 78 ? -8.434 9.103 10.248 1.00 95.81 78 LYS A CA 1
ATOM 619 C C . LYS A 1 78 ? -9.114 9.084 11.614 1.00 95.81 78 LYS A C 1
ATOM 621 O O . LYS A 1 78 ? -10.327 8.977 11.728 1.00 95.81 78 LYS A O 1
ATOM 626 N N . GLY A 1 79 ? -8.321 9.315 12.656 1.00 93.94 79 GLY A N 1
ATOM 627 C CA . GLY A 1 79 ? -8.818 9.486 14.022 1.00 93.94 79 GLY A CA 1
ATOM 628 C C . GLY A 1 79 ? -8.997 8.186 14.807 1.00 93.94 79 GLY A C 1
ATOM 629 O O . GLY A 1 79 ? -9.097 8.271 16.034 1.00 93.94 79 GLY A O 1
ATOM 630 N N . SER A 1 80 ? -8.942 7.018 14.152 1.00 97.88 80 SER A N 1
ATOM 631 C CA . SER A 1 80 ? -8.902 5.727 14.843 1.00 97.88 80 SER A CA 1
ATOM 632 C C . SER A 1 80 ? -7.639 5.610 15.704 1.00 97.88 80 SER A C 1
ATOM 634 O O . SER A 1 80 ? -6.591 6.197 15.404 1.00 97.88 80 SER A O 1
ATOM 636 N N . ASP A 1 81 ? -7.727 4.862 16.802 1.00 98.31 81 ASP A N 1
ATOM 637 C CA . ASP A 1 81 ? -6.562 4.618 17.655 1.00 98.31 81 ASP A CA 1
ATOM 638 C C . ASP A 1 81 ? -5.517 3.754 16.942 1.00 98.31 81 ASP A C 1
ATOM 640 O O . ASP A 1 81 ? -4.316 4.003 17.086 1.00 98.31 81 ASP A O 1
ATOM 644 N N . ALA A 1 82 ? -5.964 2.832 16.085 1.00 98.19 82 ALA A N 1
ATOM 645 C CA . ALA A 1 82 ? -5.094 2.048 15.224 1.00 98.19 82 ALA A CA 1
ATOM 646 C C . ALA A 1 82 ? -4.298 2.933 14.252 1.00 98.19 82 ALA A C 1
ATOM 648 O O . ALA A 1 82 ? -3.074 2.825 14.202 1.00 98.19 82 ALA A O 1
ATOM 649 N N . TYR A 1 83 ? -4.926 3.906 13.581 1.00 98.50 83 TYR A N 1
ATOM 650 C CA . TYR A 1 83 ? -4.203 4.830 12.700 1.00 98.50 83 TYR A CA 1
ATOM 651 C C . TYR A 1 83 ? -3.169 5.668 13.463 1.00 98.50 83 TYR A C 1
ATOM 653 O O . TYR A 1 83 ? -2.024 5.807 13.023 1.00 98.50 83 TYR A O 1
ATOM 661 N N . LYS A 1 84 ? -3.530 6.197 14.642 1.00 98.56 84 LYS A N 1
ATOM 662 C CA . LYS A 1 84 ? -2.582 6.933 15.502 1.00 98.56 84 LYS A CA 1
ATOM 663 C C . LYS A 1 84 ? -1.384 6.057 15.874 1.00 98.56 84 LYS A C 1
ATOM 665 O O . LYS A 1 84 ? -0.245 6.532 15.851 1.00 98.56 84 LYS A O 1
ATOM 670 N N . ARG A 1 85 ? -1.625 4.781 16.199 1.00 98.62 85 ARG A N 1
ATOM 671 C CA . ARG A 1 85 ? -0.569 3.820 16.530 1.00 98.62 85 ARG A CA 1
ATOM 672 C C . ARG A 1 85 ? 0.308 3.508 15.321 1.00 98.62 85 ARG A C 1
ATOM 674 O O . ARG A 1 85 ? 1.527 3.578 15.464 1.00 98.62 85 ARG A O 1
ATOM 681 N N . THR A 1 86 ? -0.280 3.259 14.153 1.00 98.69 86 THR A N 1
ATOM 682 C CA . THR A 1 86 ? 0.441 3.038 12.892 1.00 98.69 86 THR A CA 1
ATOM 683 C C . THR A 1 86 ? 1.358 4.206 12.559 1.00 98.69 86 THR A C 1
ATOM 685 O O . THR A 1 86 ? 2.551 3.998 12.340 1.00 98.69 86 THR A O 1
ATOM 688 N N . ARG A 1 87 ? 0.858 5.448 12.625 1.00 98.50 87 ARG A N 1
ATOM 689 C CA . ARG A 1 87 ? 1.695 6.643 12.431 1.00 98.50 87 ARG A CA 1
ATOM 690 C C . ARG A 1 87 ? 2.857 6.694 13.415 1.00 98.50 87 ARG A C 1
ATOM 692 O O . ARG A 1 87 ? 3.994 6.896 13.004 1.00 98.50 87 ARG A O 1
ATOM 699 N N . SER A 1 88 ? 2.581 6.484 14.703 1.00 98.75 88 SER A N 1
ATOM 700 C CA . SER A 1 88 ? 3.616 6.517 15.740 1.00 98.75 88 SER A CA 1
ATOM 701 C C . SER A 1 88 ? 4.696 5.455 15.521 1.00 98.75 88 SER A C 1
ATOM 703 O O . SER A 1 88 ? 5.873 5.740 15.729 1.00 98.75 88 SER A O 1
ATOM 705 N N . LEU A 1 89 ? 4.318 4.244 15.110 1.00 98.81 89 LEU A N 1
ATOM 706 C CA . LEU A 1 89 ? 5.262 3.166 14.823 1.00 98.81 89 LEU A CA 1
ATOM 707 C C . LEU A 1 89 ? 6.109 3.464 13.581 1.00 98.81 89 LEU A C 1
ATOM 709 O O . LEU A 1 89 ? 7.324 3.299 13.645 1.00 98.81 89 LEU A O 1
ATOM 713 N N . LEU A 1 90 ? 5.503 3.962 12.498 1.00 98.75 90 LEU A N 1
ATOM 714 C CA . LEU A 1 90 ? 6.229 4.354 11.284 1.00 98.75 90 LEU A CA 1
ATOM 715 C C . LEU A 1 90 ? 7.201 5.512 11.542 1.00 98.75 90 LEU A C 1
ATOM 717 O O . LEU A 1 90 ? 8.329 5.498 11.053 1.00 98.75 90 LEU A O 1
ATOM 721 N N . ASP A 1 91 ? 6.807 6.504 12.344 1.00 98.75 91 ASP A N 1
ATOM 722 C CA . ASP A 1 91 ? 7.686 7.624 12.699 1.00 98.75 91 ASP A CA 1
ATOM 723 C C . ASP A 1 91 ? 8.848 7.177 13.603 1.00 98.75 91 ASP A C 1
ATOM 725 O O . ASP A 1 91 ? 9.973 7.645 13.434 1.00 98.75 91 ASP A O 1
ATOM 729 N N . LYS A 1 92 ? 8.620 6.210 14.503 1.00 98.75 92 LYS A N 1
ATOM 730 C CA . LYS A 1 92 ? 9.700 5.572 15.273 1.00 98.75 92 LYS A CA 1
ATOM 731 C C . LYS A 1 92 ? 10.633 4.757 14.386 1.00 98.75 92 LYS A C 1
ATOM 733 O O . LYS A 1 92 ? 11.841 4.859 14.552 1.00 98.75 92 LYS A O 1
ATOM 738 N N . ALA A 1 93 ? 10.090 3.976 13.453 1.00 98.56 93 ALA A N 1
ATOM 739 C CA . ALA A 1 93 ? 10.885 3.155 12.547 1.00 98.56 93 ALA A CA 1
ATOM 740 C C . ALA A 1 93 ? 11.810 4.025 11.685 1.00 98.56 93 ALA A C 1
ATOM 742 O O . ALA A 1 93 ? 12.995 3.731 11.572 1.00 98.56 93 ALA A O 1
ATOM 743 N N . ALA A 1 94 ? 11.303 5.141 11.158 1.00 98.06 94 ALA A N 1
ATOM 744 C CA . ALA A 1 94 ? 12.096 6.079 10.365 1.00 98.06 94 ALA A CA 1
ATOM 745 C C . ALA A 1 94 ? 13.246 6.741 11.152 1.00 98.06 94 ALA A C 1
ATOM 747 O O . ALA A 1 94 ? 14.263 7.100 10.562 1.00 98.06 94 ALA A O 1
ATOM 748 N N . ALA A 1 95 ? 13.102 6.902 12.471 1.00 98.38 95 ALA A N 1
ATOM 749 C CA . ALA A 1 95 ? 14.130 7.475 13.342 1.00 98.38 95 ALA A CA 1
ATOM 750 C C . ALA A 1 95 ? 15.079 6.427 13.962 1.00 98.38 95 ALA A C 1
ATOM 752 O O . ALA A 1 95 ? 16.048 6.800 14.625 1.00 98.38 95 ALA A O 1
ATOM 753 N N . GLU A 1 96 ? 14.803 5.132 13.792 1.00 98.38 96 GLU A N 1
ATOM 754 C CA . GLU A 1 96 ? 15.558 4.051 14.425 1.00 98.38 96 GLU A CA 1
ATOM 755 C C . GLU A 1 96 ? 16.821 3.704 13.624 1.00 98.38 96 GLU A C 1
ATOM 757 O O . GLU A 1 96 ? 16.762 3.301 12.458 1.00 98.38 96 GLU A O 1
ATOM 762 N N . ALA A 1 97 ? 17.977 3.829 14.276 1.00 98.00 97 ALA A N 1
ATOM 763 C CA . ALA A 1 97 ? 19.281 3.565 13.677 1.00 98.00 97 ALA A CA 1
ATOM 764 C C . ALA A 1 97 ? 19.633 2.069 13.667 1.00 98.00 97 ALA A C 1
ATOM 766 O O . ALA A 1 97 ? 20.401 1.631 12.814 1.00 98.00 97 ALA A O 1
ATOM 767 N N . ASP A 1 98 ? 19.079 1.283 14.593 1.00 98.50 98 ASP A N 1
ATOM 768 C CA . ASP A 1 98 ? 19.278 -0.163 14.645 1.00 98.50 98 ASP A CA 1
ATOM 769 C C . ASP A 1 98 ? 18.369 -0.881 13.635 1.00 98.50 98 ASP A C 1
ATOM 771 O O . ASP A 1 98 ? 17.141 -0.862 13.735 1.00 98.50 98 ASP A O 1
ATOM 775 N N . ASP A 1 99 ? 18.977 -1.551 12.659 1.00 98.00 99 ASP A N 1
ATOM 776 C CA . ASP A 1 99 ? 18.263 -2.235 11.577 1.00 98.00 99 ASP A CA 1
ATOM 777 C C . ASP A 1 99 ? 17.305 -3.330 12.065 1.00 98.00 99 ASP A C 1
ATOM 779 O O . ASP A 1 99 ? 16.226 -3.510 11.490 1.00 98.00 99 ASP A O 1
ATOM 783 N N . ALA A 1 100 ? 17.671 -4.065 13.119 1.00 98.44 100 ALA A N 1
ATOM 784 C CA . ALA A 1 100 ? 16.843 -5.142 13.646 1.00 98.44 100 ALA A CA 1
ATOM 785 C C . ALA A 1 100 ? 15.606 -4.575 14.353 1.00 98.44 100 ALA A C 1
ATOM 787 O O . ALA A 1 100 ? 14.490 -5.032 14.093 1.00 98.44 100 ALA A O 1
ATOM 788 N N . LYS A 1 101 ? 15.782 -3.530 15.170 1.00 98.62 101 LYS A N 1
ATOM 789 C CA . LYS A 1 101 ? 14.665 -2.834 15.829 1.00 98.62 101 LYS A CA 1
ATOM 790 C C . LYS A 1 101 ? 13.765 -2.124 14.829 1.00 98.62 101 LYS A C 1
ATOM 792 O O . LYS A 1 101 ? 12.543 -2.177 14.952 1.00 98.62 101 LYS A O 1
ATOM 797 N N . ARG A 1 102 ? 14.342 -1.502 13.799 1.00 98.62 102 ARG A N 1
ATOM 798 C CA . ARG A 1 102 ? 13.569 -0.864 12.729 1.00 98.62 102 ARG A CA 1
ATOM 799 C C . ARG A 1 102 ? 12.691 -1.879 11.999 1.00 98.62 102 ARG A C 1
ATOM 801 O O . ARG A 1 102 ? 11.509 -1.622 11.777 1.00 98.62 102 ARG A O 1
ATOM 808 N N . LYS A 1 103 ? 13.232 -3.065 11.705 1.00 98.50 103 LYS A N 1
ATOM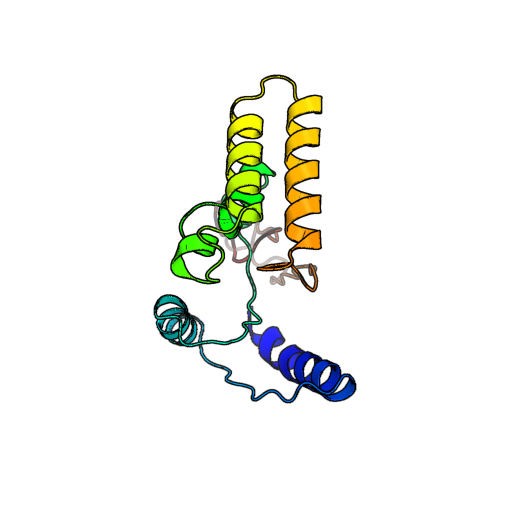 809 C CA . LYS A 1 103 ? 12.467 -4.171 11.116 1.00 98.50 103 LYS A CA 1
ATOM 810 C C . LYS A 1 103 ? 11.348 -4.669 12.034 1.00 98.50 103 LYS A C 1
ATOM 812 O O . LYS A 1 103 ? 10.259 -4.953 11.544 1.00 98.50 103 LYS A O 1
ATOM 817 N N . GLU A 1 104 ? 11.590 -4.755 13.339 1.00 98.75 104 GLU A N 1
ATOM 818 C CA . GLU A 1 104 ? 10.560 -5.119 14.320 1.00 98.75 104 GLU A CA 1
ATOM 819 C C . GLU A 1 104 ? 9.409 -4.102 14.340 1.00 98.75 104 GLU A C 1
ATOM 821 O O . GLU A 1 104 ? 8.242 -4.490 14.339 1.00 98.75 104 GLU A O 1
ATOM 826 N N . LEU A 1 105 ? 9.717 -2.802 14.285 1.00 98.88 105 LEU A N 1
ATOM 827 C CA . LEU A 1 105 ? 8.706 -1.743 14.229 1.00 98.88 105 LEU A CA 1
ATOM 828 C C . LEU A 1 105 ? 7.849 -1.829 12.958 1.00 98.88 105 LEU A C 1
ATOM 830 O O . LEU A 1 105 ? 6.627 -1.711 13.046 1.00 98.88 105 LEU A O 1
ATOM 834 N N . TRP A 1 106 ? 8.450 -2.090 11.792 1.00 98.75 106 TRP A N 1
ATOM 835 C CA . TRP A 1 106 ? 7.687 -2.356 10.564 1.00 98.75 106 TRP A CA 1
ATOM 836 C C . TRP A 1 106 ? 6.835 -3.628 10.667 1.00 98.75 106 TRP A C 1
ATOM 838 O O . TRP A 1 106 ? 5.720 -3.656 10.143 1.00 98.75 106 TRP A O 1
ATOM 848 N N . GLY A 1 107 ? 7.319 -4.656 11.370 1.00 98.69 107 GLY A N 1
ATOM 849 C CA . GLY A 1 107 ? 6.543 -5.856 11.693 1.00 98.69 107 GLY A CA 1
ATOM 850 C C . GLY A 1 107 ? 5.283 -5.519 12.488 1.00 98.69 107 GLY A C 1
ATOM 851 O O . GLY A 1 107 ? 4.187 -5.849 12.053 1.00 98.69 107 GLY A O 1
ATOM 852 N N . GLN A 1 108 ? 5.417 -4.736 13.563 1.00 98.81 108 GLN A N 1
ATOM 853 C CA . GLN A 1 108 ? 4.273 -4.288 14.370 1.00 98.81 108 GLN A CA 1
ATOM 854 C C . GLN A 1 108 ? 3.254 -3.473 13.562 1.00 98.81 108 GLN A C 1
ATOM 856 O O . GLN A 1 108 ? 2.054 -3.578 13.802 1.00 98.81 108 GLN A O 1
ATOM 861 N N . VAL A 1 109 ? 3.710 -2.649 12.609 1.00 98.75 109 VAL A N 1
ATOM 862 C CA . VAL A 1 109 ? 2.803 -1.945 11.687 1.00 98.75 109 VAL A CA 1
ATOM 863 C C . VAL A 1 109 ? 2.074 -2.938 10.790 1.00 98.75 109 VAL A C 1
ATOM 865 O O . VAL A 1 109 ? 0.870 -2.806 10.608 1.00 98.75 109 VAL A O 1
ATOM 868 N N . THR A 1 110 ? 2.794 -3.917 10.241 1.00 98.50 110 THR A N 1
ATOM 869 C CA . THR A 1 110 ? 2.240 -4.931 9.334 1.00 98.50 110 THR A CA 1
ATOM 870 C C . THR A 1 110 ? 1.169 -5.771 10.024 1.00 98.50 110 THR A C 1
ATOM 872 O O . THR A 1 110 ? 0.099 -5.956 9.450 1.00 98.50 110 THR A O 1
ATOM 875 N N . ASP A 1 111 ? 1.431 -6.214 11.254 1.00 98.75 111 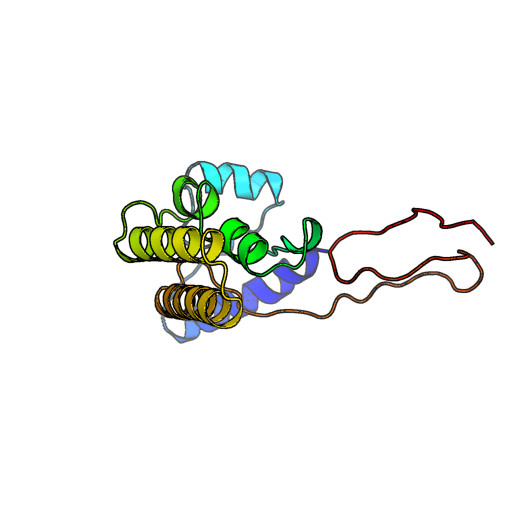ASP A N 1
ATOM 876 C CA . ASP A 1 111 ? 0.472 -6.966 12.067 1.00 98.75 111 ASP A CA 1
ATOM 877 C C . ASP A 1 111 ? -0.778 -6.118 12.343 1.00 98.75 111 ASP A C 1
ATOM 879 O O . ASP A 1 111 ? -1.897 -6.545 12.075 1.00 98.75 111 ASP A O 1
ATOM 883 N N . LEU A 1 112 ? -0.593 -4.862 12.765 1.00 98.69 112 LEU A N 1
ATOM 884 C CA . LEU A 1 112 ? -1.703 -3.958 13.069 1.00 98.69 112 LEU A CA 1
ATOM 885 C C . LEU A 1 112 ? -2.596 -3.674 11.851 1.00 98.69 112 LEU A C 1
ATOM 887 O O . LEU A 1 112 ? -3.818 -3.684 11.970 1.00 98.69 112 LEU A O 1
ATOM 891 N N . VAL A 1 113 ? -2.019 -3.406 10.675 1.00 98.31 113 VAL A N 1
ATOM 892 C CA . VAL A 1 113 ? -2.833 -3.142 9.471 1.00 98.31 113 VAL A CA 1
ATOM 893 C C . VAL A 1 113 ? -3.484 -4.412 8.920 1.00 98.31 113 VAL A C 1
ATOM 895 O O . VAL A 1 113 ? -4.510 -4.310 8.251 1.00 98.31 113 VAL A O 1
ATOM 898 N N . ALA A 1 114 ? -2.920 -5.591 9.206 1.00 98.44 114 ALA A N 1
ATOM 899 C CA . ALA A 1 114 ? -3.538 -6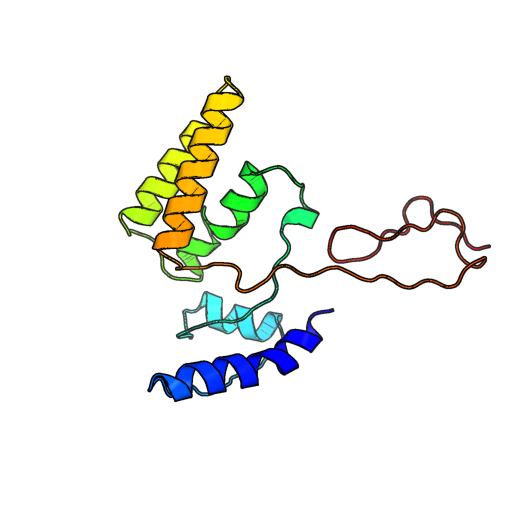.873 8.881 1.00 98.44 114 ALA A CA 1
ATOM 900 C C . ALA A 1 114 ? -4.751 -7.163 9.775 1.00 98.44 114 ALA A C 1
ATOM 902 O O . ALA A 1 114 ? -5.782 -7.588 9.257 1.00 98.44 114 ALA A O 1
ATOM 903 N N . ASP A 1 115 ? -4.650 -6.884 11.077 1.00 98.38 115 ASP A N 1
ATOM 904 C CA . ASP A 1 115 ? -5.755 -7.054 12.029 1.00 98.38 115 ASP A CA 1
ATOM 905 C C . ASP A 1 115 ? -6.921 -6.095 11.735 1.00 98.38 115 ASP A C 1
ATOM 907 O O . ASP A 1 115 ? -8.088 -6.476 11.820 1.00 98.38 115 ASP A O 1
ATOM 911 N N . GLU A 1 116 ? -6.615 -4.850 11.361 1.00 97.81 116 GLU A N 1
ATOM 912 C CA . GLU A 1 116 ? -7.622 -3.817 11.083 1.00 97.81 116 GLU A CA 1
ATOM 913 C C . GLU A 1 116 ? -8.229 -3.929 9.679 1.00 97.81 116 GLU A C 1
ATOM 915 O O . GLU A 1 116 ? -9.393 -3.589 9.475 1.00 97.81 116 GLU A O 1
ATOM 920 N N . ALA A 1 117 ? -7.431 -4.352 8.693 1.00 97.44 117 ALA A N 1
ATOM 921 C CA . ALA A 1 117 ? -7.819 -4.554 7.297 1.00 97.44 117 ALA A CA 1
ATOM 922 C C . ALA A 1 117 ? -8.578 -3.382 6.623 1.00 97.44 117 ALA A C 1
ATOM 924 O O . ALA A 1 117 ? -9.302 -3.591 5.649 1.00 97.44 117 ALA A O 1
ATOM 925 N N . ALA A 1 118 ? -8.379 -2.135 7.080 1.00 96.88 118 ALA A N 1
ATOM 926 C CA . ALA A 1 118 ? -8.998 -0.938 6.488 1.00 96.88 118 ALA A CA 1
ATOM 927 C C . ALA A 1 118 ? -8.605 -0.731 5.007 1.00 96.88 118 ALA A C 1
ATOM 929 O O . ALA A 1 118 ? -9.388 -0.238 4.196 1.00 96.88 118 ALA A O 1
ATOM 930 N N . LEU A 1 119 ? -7.387 -1.144 4.654 1.00 98.12 119 LEU A N 1
ATOM 931 C CA . LEU A 1 119 ? -6.909 -1.398 3.298 1.00 98.12 119 LEU A CA 1
ATOM 932 C C . LEU A 1 119 ? -5.901 -2.540 3.423 1.00 98.12 119 LEU A C 1
ATOM 934 O O . LEU A 1 119 ? -4.961 -2.420 4.197 1.00 98.12 119 LEU A O 1
ATOM 938 N N . TYR A 1 120 ? -6.076 -3.645 2.697 1.00 98.19 120 TYR A N 1
ATOM 939 C CA . TYR A 1 120 ? -5.136 -4.769 2.770 1.00 98.19 120 TYR A CA 1
ATOM 940 C C . TYR A 1 120 ? -5.108 -5.568 1.457 1.00 98.19 120 TYR A C 1
ATOM 942 O O . TYR A 1 120 ? -6.143 -5.683 0.792 1.00 98.19 120 TYR A O 1
ATOM 950 N N . PRO A 1 121 ? -3.950 -6.111 1.030 1.00 97.38 121 PRO A N 1
ATOM 951 C CA . PRO A 1 121 ? -3.872 -6.892 -0.199 1.00 97.38 121 PRO A CA 1
ATOM 952 C C . PRO A 1 121 ? -4.654 -8.208 -0.094 1.00 97.38 121 PRO A C 1
ATOM 954 O O . PRO A 1 121 ? -4.427 -9.011 0.804 1.00 97.38 121 PRO A O 1
ATOM 957 N N . ILE A 1 122 ? -5.507 -8.476 -1.087 1.00 95.50 122 ILE A N 1
ATOM 958 C CA . ILE A 1 122 ? -6.128 -9.801 -1.280 1.00 95.50 122 ILE A CA 1
ATOM 959 C C . ILE A 1 122 ? -5.113 -10.776 -1.896 1.00 95.50 122 ILE A C 1
ATOM 961 O O . ILE A 1 122 ? -5.065 -11.953 -1.547 1.00 95.50 122 ILE A O 1
ATOM 965 N N . LEU A 1 123 ? -4.291 -10.291 -2.832 1.00 94.75 123 LEU A N 1
ATOM 966 C CA . LEU A 1 123 ? -3.250 -11.071 -3.496 1.00 94.75 123 LEU A CA 1
ATOM 967 C C . LEU A 1 123 ? -2.099 -10.179 -3.966 1.00 94.75 123 LEU A C 1
ATOM 969 O O . LEU A 1 123 ? -2.287 -8.998 -4.252 1.00 94.75 123 LEU A O 1
ATOM 973 N N . HIS A 1 124 ? -0.926 -10.790 -4.124 1.00 95.94 124 HIS A N 1
ATOM 974 C CA . HIS A 1 124 ? 0.183 -10.261 -4.918 1.00 95.94 124 HIS A CA 1
ATOM 975 C C . HIS A 1 124 ? 0.329 -11.127 -6.172 1.00 95.94 124 HIS A C 1
ATOM 977 O O . HIS A 1 124 ? 0.105 -12.339 -6.119 1.00 95.94 124 HIS A O 1
ATOM 983 N N . ARG A 1 125 ? 0.706 -10.536 -7.311 1.00 94.44 125 ARG A N 1
ATOM 984 C CA . ARG A 1 125 ? 0.801 -11.259 -8.591 1.00 94.44 125 ARG A CA 1
ATOM 985 C C . ARG A 1 125 ? 2.191 -11.169 -9.208 1.00 94.44 125 ARG A C 1
ATOM 987 O O . ARG A 1 125 ? 2.900 -10.187 -9.024 1.00 94.44 125 ARG A O 1
ATOM 994 N N . LYS A 1 126 ? 2.540 -12.168 -10.022 1.00 94.88 126 LYS A N 1
ATOM 995 C CA . LYS A 1 126 ? 3.663 -12.057 -10.965 1.00 94.88 126 LYS A CA 1
ATOM 996 C C . LYS A 1 126 ? 3.283 -11.111 -12.108 1.00 94.88 126 LYS A C 1
ATOM 998 O O . LYS A 1 126 ? 2.131 -11.115 -12.546 1.00 94.88 126 LYS A O 1
ATOM 1003 N N . LEU A 1 127 ? 4.257 -10.352 -12.612 1.00 94.25 127 LEU A N 1
ATOM 1004 C CA . LEU A 1 127 ? 4.072 -9.394 -13.704 1.00 94.25 127 LEU A CA 1
ATOM 1005 C C . LEU A 1 127 ? 4.766 -9.882 -14.991 1.00 94.25 127 LEU A C 1
ATOM 1007 O O . LEU A 1 127 ? 5.939 -9.579 -15.216 1.00 94.25 127 LEU A O 1
ATOM 1011 N N . PRO A 1 128 ? 4.092 -10.686 -15.834 1.00 93.94 128 PRO A N 1
ATOM 1012 C CA . PRO A 1 128 ? 4.673 -11.131 -17.094 1.00 93.94 128 PRO A CA 1
ATOM 1013 C C . PRO A 1 128 ? 4.787 -9.957 -18.074 1.00 93.94 128 PRO A C 1
ATOM 1015 O O . PRO A 1 128 ? 3.822 -9.231 -18.304 1.00 93.94 128 PRO A O 1
ATOM 1018 N N . THR A 1 129 ? 5.960 -9.806 -18.687 1.00 95.81 129 THR A N 1
ATOM 1019 C CA . THR A 1 129 ? 6.219 -8.817 -19.741 1.00 95.81 129 THR A CA 1
ATOM 1020 C C . THR A 1 129 ? 6.726 -9.545 -20.977 1.00 95.81 129 THR A C 1
ATOM 1022 O O . THR A 1 129 ? 7.639 -10.361 -20.876 1.00 95.81 129 THR A O 1
ATOM 1025 N N . ALA A 1 130 ? 6.146 -9.249 -22.138 1.00 95.06 130 ALA A N 1
ATOM 1026 C CA . ALA A 1 130 ? 6.557 -9.822 -23.414 1.00 95.06 130 ALA A CA 1
ATOM 1027 C C . ALA A 1 130 ? 7.237 -8.762 -24.287 1.00 95.06 130 ALA A C 1
ATOM 1029 O O . ALA A 1 130 ? 6.812 -7.608 -24.323 1.00 95.06 130 ALA A O 1
ATOM 1030 N N . TRP A 1 131 ? 8.268 -9.169 -25.022 1.00 95.44 131 TRP A N 1
ATOM 1031 C CA . TRP A 1 131 ? 8.907 -8.365 -26.059 1.00 95.44 131 TRP A CA 1
ATOM 1032 C C . TRP A 1 131 ? 9.343 -9.265 -27.215 1.00 95.44 131 TRP A C 1
ATOM 1034 O O . TRP A 1 131 ? 9.482 -10.478 -27.057 1.00 95.44 131 TRP A O 1
ATOM 1044 N N . ARG A 1 132 ? 9.542 -8.677 -28.400 1.00 94.50 132 ARG A N 1
ATOM 1045 C CA . ARG A 1 132 ? 10.048 -9.417 -29.559 1.00 94.50 132 ARG A CA 1
ATOM 1046 C C . ARG A 1 132 ? 11.556 -9.602 -29.416 1.00 94.50 132 ARG A C 1
ATOM 1048 O O . ARG A 1 132 ? 12.302 -8.623 -29.456 1.00 94.50 132 ARG A O 1
ATOM 1055 N N . GLU A 1 133 ? 11.985 -10.850 -29.265 1.00 87.75 133 GLU A N 1
ATOM 1056 C CA . GLU A 1 133 ? 13.401 -11.209 -29.204 1.00 87.75 133 GLU A CA 1
ATOM 1057 C C . GLU A 1 133 ? 14.142 -10.734 -30.465 1.00 87.75 133 GLU A C 1
ATOM 1059 O O . GLU A 1 133 ? 13.583 -10.715 -31.564 1.00 87.75 133 GLU A O 1
ATOM 1064 N N . GLY A 1 134 ? 15.375 -10.258 -30.291 1.00 89.94 134 GLY A N 1
ATOM 1065 C CA . GLY A 1 134 ? 16.202 -9.708 -31.369 1.00 89.94 134 GLY A CA 1
ATOM 1066 C C . GLY A 1 134 ? 15.800 -8.316 -31.874 1.00 89.94 134 GLY A C 1
ATOM 1067 O O . GLY A 1 134 ? 16.587 -7.688 -32.566 1.00 89.94 134 GLY A O 1
ATOM 1068 N N . ALA A 1 135 ? 14.620 -7.792 -31.521 1.00 95.75 135 ALA A N 1
ATOM 1069 C CA . ALA A 1 135 ? 14.181 -6.469 -31.981 1.00 95.75 135 ALA A CA 1
ATOM 1070 C C . ALA A 1 135 ? 14.534 -5.319 -31.034 1.00 95.75 135 ALA A C 1
ATOM 1072 O O . ALA A 1 135 ? 14.518 -4.159 -31.449 1.00 95.75 135 ALA A O 1
ATOM 1073 N N . LEU A 1 136 ? 14.791 -5.633 -29.764 1.00 96.62 136 LEU A N 1
ATOM 1074 C CA . LEU A 1 136 ? 15.159 -4.670 -28.734 1.00 96.62 136 LEU A CA 1
ATOM 1075 C C . LEU A 1 136 ? 16.437 -5.144 -28.046 1.00 96.62 136 LEU A C 1
ATOM 1077 O O . LEU A 1 136 ? 16.434 -6.167 -27.358 1.00 96.62 136 LEU A O 1
ATOM 1081 N N . THR A 1 137 ? 17.520 -4.392 -28.214 1.00 95.06 137 THR A N 1
ATOM 1082 C CA . THR A 1 137 ? 18.795 -4.661 -27.542 1.00 95.06 137 THR A CA 1
ATOM 1083 C C . THR A 1 137 ? 18.780 -3.984 -26.178 1.00 95.06 137 THR A C 1
ATOM 1085 O O . THR A 1 137 ? 18.504 -2.791 -26.085 1.00 95.06 137 THR A O 1
ATOM 1088 N N . GLY A 1 138 ? 19.065 -4.742 -25.116 1.00 93.69 138 GLY A N 1
ATOM 1089 C CA . GLY A 1 138 ? 19.128 -4.223 -23.744 1.00 93.69 138 GLY A CA 1
ATOM 1090 C C . GLY A 1 138 ? 17.792 -4.172 -22.993 1.00 93.69 138 GLY A C 1
ATOM 1091 O O . GLY A 1 138 ? 17.797 -3.888 -21.797 1.00 93.69 138 GLY A O 1
ATOM 1092 N N . PHE A 1 139 ? 16.664 -4.498 -23.638 1.00 96.81 139 PHE A N 1
ATOM 1093 C CA . PHE A 1 139 ? 15.359 -4.539 -22.968 1.00 96.81 139 PHE A CA 1
ATOM 1094 C C . PHE A 1 139 ? 15.311 -5.617 -21.877 1.00 96.81 139 PHE A C 1
ATOM 1096 O O . PHE A 1 139 ? 15.758 -6.748 -22.080 1.00 96.81 139 PHE A O 1
ATOM 1103 N N . LYS A 1 140 ? 14.727 -5.268 -20.726 1.00 94.81 140 LYS A N 1
ATOM 1104 C CA . LYS A 1 140 ? 14.498 -6.171 -19.592 1.00 94.81 140 LYS A CA 1
ATOM 1105 C C . LYS A 1 140 ? 13.103 -5.933 -19.005 1.00 94.81 140 LYS A C 1
ATOM 1107 O O . LYS A 1 140 ? 12.651 -4.787 -18.986 1.00 94.81 140 LYS A O 1
ATOM 1112 N N . PRO A 1 141 ? 12.427 -6.981 -18.502 1.00 95.50 141 PRO A N 1
ATOM 1113 C CA . PRO A 1 141 ? 11.177 -6.812 -17.772 1.00 95.50 141 PRO A CA 1
ATOM 1114 C C . PRO A 1 141 ? 11.411 -6.035 -16.469 1.00 95.50 141 PRO A C 1
ATOM 1116 O O . PRO A 1 141 ? 12.482 -6.137 -15.865 1.00 95.50 141 PRO A O 1
ATOM 1119 N N . LEU A 1 142 ? 10.397 -5.293 -16.022 1.00 95.88 142 LEU A N 1
ATOM 1120 C CA . LEU A 1 142 ? 10.410 -4.612 -14.728 1.00 95.88 142 LEU A CA 1
ATOM 1121 C C . LEU A 1 142 ? 9.712 -5.465 -13.657 1.00 95.88 142 LEU A C 1
ATOM 1123 O O . LEU A 1 142 ? 8.751 -6.171 -13.972 1.00 95.88 142 LEU A O 1
ATOM 1127 N N . PRO A 1 143 ? 10.153 -5.390 -12.388 1.00 94.06 143 PRO A N 1
ATOM 1128 C CA . PRO A 1 143 ? 9.423 -5.973 -11.264 1.00 94.06 143 PRO A CA 1
ATOM 1129 C C . PRO A 1 143 ? 8.222 -5.116 -10.821 1.00 94.06 143 PRO A C 1
ATOM 1131 O O . PRO A 1 143 ? 7.518 -5.508 -9.896 1.00 94.06 143 PRO A O 1
ATOM 1134 N N . THR A 1 144 ? 7.996 -3.971 -11.468 1.00 95.06 144 THR A N 1
ATOM 1135 C CA . THR A 1 144 ? 6.965 -2.974 -11.160 1.00 95.06 144 THR A CA 1
ATOM 1136 C C . THR A 1 144 ? 6.107 -2.696 -12.392 1.00 95.06 144 THR A C 1
ATOM 1138 O O . THR A 1 144 ? 6.467 -3.063 -13.515 1.00 95.06 144 THR A O 1
ATOM 1141 N N . THR A 1 145 ? 4.970 -2.028 -12.209 1.00 92.12 145 THR A N 1
ATOM 1142 C CA . THR A 1 145 ? 4.142 -1.579 -13.337 1.00 92.12 145 THR A CA 1
ATOM 1143 C C . THR A 1 145 ? 4.899 -0.644 -14.295 1.00 92.12 145 THR A C 1
ATOM 1145 O O . THR A 1 145 ? 5.700 0.196 -13.888 1.00 92.12 145 THR A O 1
ATOM 1148 N N . GLY A 1 146 ? 4.611 -0.768 -15.596 1.00 94.06 146 GLY A N 1
ATOM 1149 C CA . GLY A 1 146 ? 5.197 0.063 -16.654 1.00 94.06 146 GLY A CA 1
ATOM 1150 C C . GLY A 1 146 ? 6.242 -0.657 -17.510 1.00 94.06 146 GLY A C 1
ATOM 1151 O O . GLY A 1 146 ? 6.363 -1.879 -17.488 1.00 94.06 146 GLY A O 1
ATOM 1152 N N . LEU A 1 147 ? 6.966 0.117 -18.319 1.00 96.44 147 LEU A N 1
ATOM 1153 C CA . LEU A 1 147 ? 8.053 -0.344 -19.186 1.00 96.44 147 LEU A CA 1
ATOM 1154 C C . LEU A 1 147 ? 9.203 0.662 -19.109 1.00 96.44 147 LEU A C 1
ATOM 1156 O O . LEU A 1 147 ? 8.955 1.867 -19.067 1.00 96.44 147 LEU A O 1
ATOM 1160 N N . SER A 1 148 ? 10.445 0.180 -19.156 1.00 96.56 148 SER A N 1
ATOM 1161 C CA . SER A 1 148 ? 11.624 1.038 -19.289 1.00 96.56 148 SER A CA 1
ATOM 1162 C C . SER A 1 148 ? 12.267 0.841 -20.654 1.00 96.56 148 SER A C 1
ATOM 1164 O O . SER A 1 148 ? 12.558 -0.284 -21.058 1.00 96.56 148 SER A O 1
ATOM 1166 N N . PHE A 1 149 ? 12.498 1.956 -21.345 1.00 96.50 149 PHE A N 1
ATOM 1167 C CA . PHE A 1 149 ? 13.286 2.020 -22.579 1.00 96.50 149 PHE A CA 1
ATOM 1168 C C . PHE A 1 149 ? 14.589 2.805 -22.386 1.00 96.50 149 PHE A C 1
ATOM 1170 O O . PHE A 1 149 ? 15.247 3.161 -23.361 1.00 96.50 149 PHE A O 1
ATOM 1177 N N . LEU A 1 150 ? 14.961 3.083 -21.133 1.00 96.62 150 LEU A N 1
ATOM 1178 C CA . LEU A 1 150 ? 16.268 3.652 -20.826 1.00 96.62 150 LEU A CA 1
ATOM 1179 C C . LEU A 1 150 ? 17.343 2.666 -21.279 1.00 96.62 150 LEU A C 1
ATOM 1181 O O . LEU A 1 150 ? 17.273 1.482 -20.955 1.00 96.62 150 LEU A O 1
ATOM 1185 N N . ASP A 1 151 ? 18.283 3.163 -22.077 1.00 95.56 151 ASP A N 1
ATOM 1186 C CA . ASP A 1 151 ? 19.363 2.380 -22.683 1.00 95.56 151 ASP A CA 1
ATOM 1187 C C . ASP A 1 151 ? 18.893 1.195 -23.553 1.00 95.56 151 ASP A C 1
ATOM 1189 O O . ASP A 1 151 ? 19.656 0.264 -23.818 1.00 95.56 151 ASP A O 1
ATOM 1193 N N . VAL A 1 152 ? 17.646 1.229 -24.043 1.00 96.75 152 VAL A N 1
ATOM 1194 C CA . VAL A 1 152 ? 17.112 0.222 -24.971 1.00 96.75 152 VAL A CA 1
ATOM 1195 C C . VAL A 1 152 ? 17.244 0.710 -26.411 1.00 96.75 152 VAL A C 1
ATOM 1197 O O . VAL A 1 152 ? 16.664 1.721 -26.804 1.00 96.75 152 VAL A O 1
ATOM 1200 N N . GLY A 1 153 ? 17.982 -0.048 -27.221 1.00 92.62 153 GLY A N 1
ATOM 1201 C CA . GLY A 1 153 ? 18.142 0.200 -28.653 1.00 92.62 153 GLY A CA 1
ATOM 1202 C C . GLY A 1 153 ? 17.177 -0.621 -29.506 1.00 92.62 153 GLY A C 1
ATOM 1203 O O . GLY A 1 153 ? 16.676 -1.663 -29.077 1.00 92.62 153 GLY A O 1
ATOM 1204 N N . ARG A 1 154 ? 16.958 -0.189 -30.754 1.00 92.00 154 ARG A N 1
ATOM 1205 C CA . ARG A 1 154 ? 16.381 -1.067 -31.783 1.00 92.00 154 ARG A CA 1
ATOM 1206 C C . ARG A 1 154 ? 17.471 -1.962 -32.369 1.00 92.00 154 ARG A C 1
ATOM 1208 O O . ARG A 1 154 ? 18.554 -1.463 -32.670 1.00 92.00 154 ARG A O 1
ATOM 1215 N N . GLY A 1 155 ? 17.164 -3.255 -32.468 1.00 79.12 155 GLY A N 1
ATOM 1216 C CA . GLY A 1 155 ? 17.967 -4.258 -33.175 1.00 79.12 155 GLY A CA 1
ATOM 1217 C C . GLY A 1 155 ? 17.707 -4.265 -34.673 1.00 79.12 155 GLY A C 1
ATOM 1218 O O . GLY A 1 155 ? 16.620 -3.790 -35.086 1.00 79.12 155 GLY A O 1
#

Sequence (155 aa):
DNGWVKDIAPLIKESWAAVGVDAKLDIQQSAAQYAEIDQGNFEALAAPGDPSVFGNDADLLLRWFYYGFWPENRYGWKGSDAYKRTRSLLDKAAAEADDAKRKELWGQVTDLVADEAALYPILHRKLPTAWREGALTGFKPLPTTGLSFLDVGRG

Radius of gyration: 19.07 Å; chains: 1; bounding box: 45×29×51 Å